Protein AF-A0A5J4THA9-F1 (afdb_monomer)

Organism: NCBI:txid222440

Sequence (157 aa):
MQDTKAGRDIKNNVKEEDFEYFRDIVYKGQCWFCEVRFTNQNPPTLDRIDNSQGHSKNNVQLACSWCNVKRGNRDPFITKGLIQLKRYYLAKGLPMPLTDEDTYHKLRPNITGGLANAFHRFNVKDETHINKLKLEGQYVVSYDLDYVMTHNLYARL

Solvent-accessible surface area (backbone atoms only — not comparable to full-atom values): 9448 Å² total; per-residue (Å²): 107,77,41,65,75,68,72,26,66,61,94,62,38,68,52,79,89,47,43,68,62,52,51,55,51,52,76,77,36,43,17,70,47,71,66,48,62,59,43,92,90,40,43,76,39,81,32,58,73,47,84,82,52,26,58,22,77,90,27,46,43,52,19,27,55,70,54,42,64,70,35,67,88,65,56,69,66,62,42,25,51,53,48,42,49,53,49,50,25,63,76,67,74,44,89,70,66,76,88,42,68,69,62,40,65,68,48,49,87,74,64,83,78,63,77,62,65,72,65,61,43,79,38,45,48,80,72,31,57,46,68,48,76,47,78,56,91,95,42,80,44,78,44,73,44,98,49,56,33,87,52,70,40,75,54,78,112

pLDDT: mean 82.23, std 15.53, range [36.72, 97.81]

Nearest PDB structures (foldseek):
  3ldy-assembly1_A  TM=6.533E-01  e=1.948E-03  Aquipseudomonas alcaligenes
  6xm2-assembly2_J  TM=2.389E-01  e=5.637E+00  Homo sapiens

Structure (mmCIF, N/CA/C/O backbone):
data_AF-A0A5J4THA9-F1
#
_entry.id   AF-A0A5J4THA9-F1
#
loop_
_atom_site.group_PDB
_atom_site.id
_atom_site.type_symbol
_atom_site.label_atom_id
_atom_site.label_alt_id
_atom_site.label_comp_id
_atom_site.label_asym_id
_atom_site.label_entity_id
_atom_site.label_seq_id
_atom_site.pdbx_PDB_ins_code
_atom_site.Cartn_x
_atom_site.Cartn_y
_atom_site.Cartn_z
_atom_site.occupancy
_atom_site.B_iso_or_equiv
_atom_site.auth_seq_id
_atom_site.auth_comp_id
_atom_site.auth_asym_id
_atom_site.auth_atom_id
_atom_site.pdbx_PDB_model_num
ATOM 1 N N . MET A 1 1 ? -1.556 16.155 15.745 1.00 68.69 1 MET A N 1
ATOM 2 C CA . MET A 1 1 ? -2.042 15.055 14.877 1.00 68.69 1 MET A CA 1
ATOM 3 C C . MET A 1 1 ? -1.808 15.395 13.406 1.00 68.69 1 MET A C 1
ATOM 5 O O . MET A 1 1 ? -1.765 16.575 13.078 1.00 68.69 1 MET A O 1
ATOM 9 N N . GLN A 1 2 ? -1.631 14.394 12.534 1.00 79.12 2 GLN A N 1
ATOM 10 C CA . GLN A 1 2 ? -1.424 14.578 11.083 1.00 79.12 2 GLN A CA 1
ATOM 11 C C . GLN A 1 2 ? -2.570 15.364 10.416 1.00 79.12 2 GLN A C 1
ATOM 13 O O . GLN A 1 2 ? -2.327 16.159 9.513 1.00 79.12 2 GLN A O 1
ATOM 18 N N . ASP A 1 3 ? -3.805 15.158 10.876 1.00 85.19 3 ASP A N 1
ATOM 19 C CA . ASP A 1 3 ? -5.016 15.791 10.332 1.00 85.19 3 ASP A CA 1
ATOM 20 C C . ASP A 1 3 ? -5.051 17.286 10.624 1.00 85.19 3 ASP A C 1
ATOM 22 O O . ASP A 1 3 ? -5.183 18.086 9.703 1.00 85.19 3 ASP A O 1
ATOM 26 N N . THR A 1 4 ? -4.775 17.662 11.874 1.00 88.12 4 THR A N 1
ATOM 27 C CA . THR A 1 4 ? -4.649 19.060 12.302 1.00 88.12 4 THR A CA 1
ATOM 28 C C . THR A 1 4 ? -3.579 19.807 11.506 1.00 88.12 4 THR A C 1
ATOM 30 O O . THR A 1 4 ? -3.805 20.930 11.076 1.00 88.12 4 THR A O 1
ATOM 33 N N . LYS A 1 5 ? -2.417 19.175 11.269 1.00 88.62 5 LYS A N 1
ATOM 34 C CA . LYS A 1 5 ? -1.315 19.788 10.502 1.00 88.62 5 LYS A CA 1
ATOM 35 C C . LYS A 1 5 ? -1.676 20.035 9.036 1.00 88.62 5 LYS A C 1
ATOM 37 O O . LYS A 1 5 ? -1.133 20.947 8.432 1.00 88.62 5 LYS A O 1
ATOM 42 N N . ALA A 1 6 ? -2.562 19.215 8.477 1.00 87.75 6 ALA A N 1
ATOM 43 C CA . ALA A 1 6 ? -3.024 19.324 7.099 1.00 87.75 6 ALA A CA 1
ATOM 44 C C . ALA A 1 6 ? -4.360 20.083 6.966 1.00 87.75 6 ALA A C 1
ATOM 46 O O . ALA A 1 6 ? -4.933 20.082 5.883 1.00 87.75 6 ALA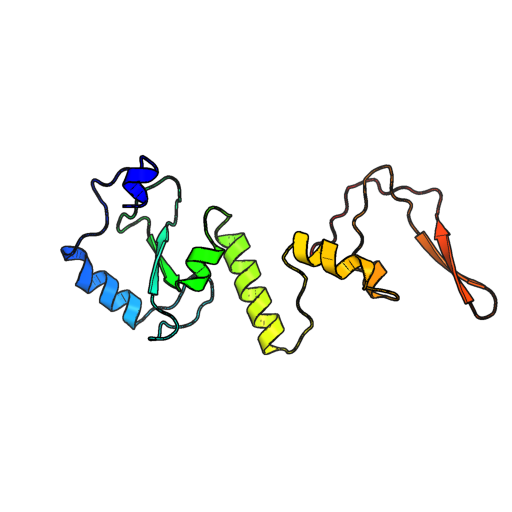 A O 1
ATOM 47 N N . GLY A 1 7 ? -4.874 20.687 8.048 1.00 90.81 7 GLY A N 1
ATOM 48 C CA . GLY A 1 7 ? -6.128 21.451 8.037 1.00 90.81 7 GLY A CA 1
ATOM 49 C C . GLY A 1 7 ? -7.383 20.619 7.749 1.00 90.81 7 GLY A C 1
ATOM 50 O O . GLY A 1 7 ? -8.369 21.159 7.258 1.00 90.81 7 GLY A O 1
ATOM 51 N N . ARG A 1 8 ? -7.349 19.307 8.013 1.00 91.56 8 ARG A N 1
ATOM 52 C CA . ARG A 1 8 ? -8.470 18.394 7.733 1.00 91.56 8 ARG A CA 1
ATOM 53 C C . ARG A 1 8 ? -9.472 18.386 8.883 1.00 91.56 8 ARG A C 1
ATOM 55 O O . ARG A 1 8 ? -9.079 18.552 10.037 1.00 91.56 8 ARG A O 1
ATOM 62 N N . ASP A 1 9 ? -10.749 18.168 8.563 1.00 91.19 9 ASP A N 1
ATOM 63 C CA . ASP A 1 9 ? -11.799 18.036 9.577 1.00 91.19 9 ASP A CA 1
ATOM 64 C C . ASP A 1 9 ? -11.502 16.846 10.502 1.00 91.19 9 ASP A C 1
ATOM 66 O O . ASP A 1 9 ? -11.194 15.745 10.044 1.00 91.19 9 ASP A O 1
ATOM 70 N N . ILE A 1 10 ? -11.586 17.096 11.808 1.00 91.50 10 ILE A N 1
ATOM 71 C CA . ILE A 1 10 ? -11.322 16.132 12.881 1.00 91.50 10 ILE A CA 1
ATOM 72 C C . ILE A 1 10 ? -12.570 15.815 13.712 1.00 91.50 10 ILE A C 1
ATOM 74 O O . ILE A 1 10 ? -12.495 14.989 14.620 1.00 91.50 10 ILE A O 1
ATOM 78 N N . LYS A 1 11 ? -13.718 16.454 13.433 1.00 91.44 11 LYS A N 1
ATOM 79 C CA . LYS A 1 11 ? -14.943 16.336 14.244 1.00 91.44 11 LYS A CA 1
ATOM 80 C C . LYS A 1 11 ? -15.413 14.886 14.390 1.00 91.44 11 LYS A C 1
ATOM 82 O O . LYS A 1 11 ? -15.880 14.488 15.456 1.00 91.44 11 LYS A O 1
ATOM 87 N N . ASN A 1 12 ? -15.253 14.111 13.320 1.00 91.69 12 ASN A N 1
ATOM 88 C CA . ASN A 1 12 ? -15.695 12.722 13.215 1.00 9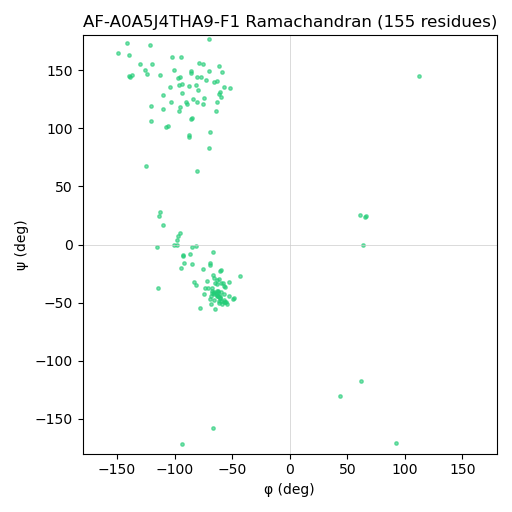1.69 12 ASN A CA 1
ATOM 89 C C . ASN A 1 12 ? -14.526 11.734 13.110 1.00 91.69 12 ASN A C 1
ATOM 91 O O . ASN A 1 12 ? -14.690 10.662 12.526 1.00 91.69 12 ASN A O 1
ATOM 95 N N . ASN A 1 13 ? -13.341 12.097 13.610 1.00 93.81 13 ASN A N 1
ATOM 96 C CA . ASN A 1 13 ? -12.217 11.167 13.639 1.00 93.81 13 ASN A CA 1
ATOM 97 C C . ASN A 1 13 ? -12.536 9.935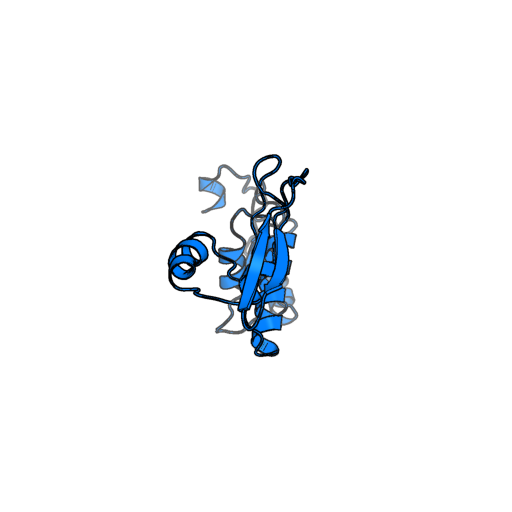 14.495 1.00 93.81 13 ASN A C 1
ATOM 99 O O . ASN A 1 13 ? -13.352 10.015 15.410 1.00 93.81 13 ASN A O 1
ATOM 103 N N . VAL A 1 14 ? -11.873 8.816 14.190 1.00 93.75 14 VAL A N 1
ATOM 104 C CA . VAL A 1 14 ? -11.940 7.574 14.972 1.00 93.75 14 VAL A CA 1
ATOM 105 C C . VAL A 1 14 ? -11.656 7.859 16.448 1.00 93.75 14 VAL A C 1
ATOM 107 O O . VAL A 1 14 ? -10.712 8.582 16.782 1.00 93.75 14 VAL A O 1
ATOM 110 N N . LYS A 1 15 ? -12.478 7.272 17.319 1.00 94.38 15 LYS A N 1
ATOM 111 C CA . LYS A 1 15 ? -12.431 7.448 18.775 1.00 94.38 15 LYS A CA 1
ATOM 112 C C . LYS A 1 15 ? -12.234 6.114 19.486 1.00 94.38 15 LYS A C 1
ATOM 114 O O . LYS A 1 15 ? -12.312 5.048 18.884 1.00 94.38 15 LYS A O 1
ATOM 119 N N . GLU A 1 16 ? -12.012 6.178 20.793 1.00 94.50 16 GLU A N 1
ATOM 120 C CA . GLU A 1 16 ? -11.878 4.996 21.651 1.00 94.50 16 GLU A CA 1
ATOM 121 C C . GLU A 1 16 ? -13.127 4.100 21.628 1.00 94.50 16 GLU A C 1
ATOM 123 O O . GLU A 1 16 ? -13.005 2.880 21.630 1.00 94.50 16 GLU A O 1
ATOM 128 N N . GLU A 1 17 ? -14.322 4.680 21.481 1.00 96.25 17 GLU A N 1
ATOM 129 C CA . GLU A 1 17 ? -15.581 3.934 21.305 1.00 96.25 17 GLU A CA 1
ATOM 130 C C . GLU A 1 17 ? -15.597 3.029 20.056 1.00 96.25 17 GLU A C 1
ATOM 132 O O . GLU A 1 17 ? -16.329 2.042 20.014 1.00 96.25 17 GLU A O 1
ATOM 137 N N . ASP A 1 18 ? -14.756 3.305 19.052 1.00 95.50 18 ASP A N 1
ATOM 138 C CA . ASP A 1 18 ? -14.612 2.464 17.860 1.00 95.50 18 ASP A CA 1
ATOM 139 C C . ASP A 1 18 ? -13.621 1.301 18.050 1.00 95.50 18 ASP A C 1
ATOM 141 O O . ASP A 1 18 ? -13.428 0.506 17.125 1.00 95.50 18 ASP A O 1
ATOM 145 N N . PHE A 1 19 ? -12.976 1.185 19.217 1.00 94.75 19 PHE A N 1
ATOM 146 C CA . PHE A 1 19 ? -11.910 0.212 19.464 1.00 94.75 19 PHE A CA 1
ATOM 147 C C . PHE A 1 19 ? -12.337 -1.223 19.151 1.00 94.75 19 PHE A C 1
ATOM 149 O O . PHE A 1 19 ? -11.658 -1.908 18.388 1.00 94.75 19 PHE A O 1
ATOM 156 N N . GLU A 1 20 ? -13.479 -1.663 19.684 1.00 96.56 20 GLU A N 1
ATOM 157 C CA . GLU A 1 20 ? -13.990 -3.026 19.490 1.00 96.56 20 GLU A CA 1
ATOM 158 C C . GLU A 1 20 ? -14.225 -3.334 18.003 1.00 96.56 20 GLU A C 1
ATOM 160 O O . GLU A 1 20 ? -13.841 -4.396 17.511 1.00 96.56 20 GLU A O 1
ATOM 165 N N . TYR A 1 21 ? -14.769 -2.365 17.259 1.00 95.25 21 TYR A N 1
ATOM 166 C CA . TYR A 1 21 ? -14.969 -2.480 15.816 1.00 95.25 21 TYR A CA 1
ATOM 167 C C . TYR A 1 21 ? -13.636 -2.667 15.082 1.00 95.25 21 TYR A C 1
ATOM 169 O O . TYR A 1 21 ? -13.491 -3.600 14.289 1.00 95.25 21 TYR A O 1
ATOM 177 N N . PHE A 1 22 ? -12.646 -1.810 15.363 1.00 95.50 22 PHE A N 1
ATOM 178 C CA . PHE A 1 22 ? -11.339 -1.885 14.709 1.00 95.50 22 PHE A CA 1
ATOM 179 C C . PHE A 1 22 ? -10.552 -3.137 15.106 1.00 95.50 22 PHE A C 1
ATOM 181 O O . PHE A 1 22 ? -9.920 -3.751 14.246 1.00 95.50 22 PHE A O 1
ATOM 188 N N . ARG A 1 23 ? -10.629 -3.563 16.370 1.00 94.81 23 ARG A N 1
ATOM 189 C CA . ARG A 1 23 ? -10.020 -4.806 16.857 1.00 94.81 23 ARG A CA 1
ATOM 190 C C . ARG A 1 23 ? -10.533 -6.011 16.070 1.00 94.81 23 ARG A C 1
ATOM 192 O O . ARG A 1 23 ? -9.731 -6.815 15.595 1.00 94.81 23 ARG A O 1
ATOM 199 N N . ASP A 1 24 ? -11.846 -6.116 15.892 1.00 95.19 24 ASP A N 1
ATOM 200 C CA . ASP A 1 24 ? -12.469 -7.260 15.228 1.00 95.19 24 ASP A CA 1
ATOM 201 C C . ASP A 1 24 ? -12.122 -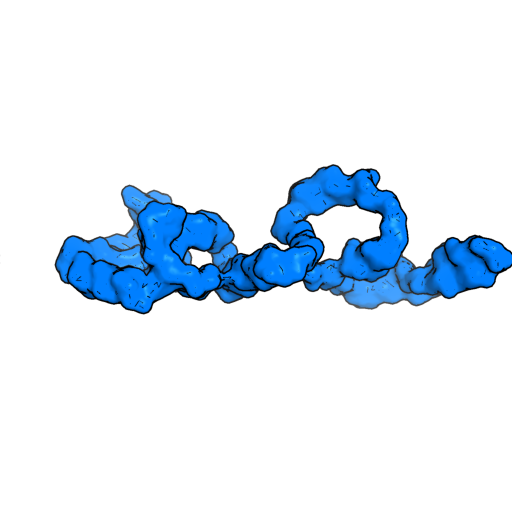7.331 13.734 1.00 95.19 24 ASP A C 1
ATOM 203 O O . ASP A 1 24 ? -11.798 -8.412 13.224 1.00 95.19 24 ASP A O 1
ATOM 207 N N . ILE A 1 25 ? -12.127 -6.192 13.030 1.00 95.00 25 ILE A N 1
ATOM 208 C CA . ILE A 1 25 ? -11.736 -6.163 11.612 1.00 95.00 25 ILE A CA 1
ATOM 209 C C . ILE A 1 25 ? -10.232 -6.370 11.425 1.00 95.00 25 ILE A C 1
ATOM 211 O O . ILE A 1 25 ? -9.831 -6.957 10.426 1.00 95.00 25 ILE A O 1
ATOM 215 N N . VAL A 1 26 ? -9.390 -5.943 12.370 1.00 95.44 26 VAL A N 1
ATOM 216 C CA . VAL A 1 26 ? -7.945 -6.211 12.337 1.00 95.44 26 VAL A CA 1
ATOM 217 C C . VAL A 1 26 ? -7.673 -7.696 12.544 1.00 95.44 26 VAL A C 1
ATOM 219 O O . VAL A 1 26 ? -6.879 -8.272 11.804 1.00 95.44 26 VAL A O 1
ATOM 222 N N . TYR A 1 27 ? -8.348 -8.323 13.510 1.00 93.50 27 TYR A N 1
ATOM 223 C CA . TYR A 1 27 ? -8.154 -9.736 13.834 1.00 93.50 27 TYR A CA 1
ATOM 224 C C . TYR A 1 27 ? -8.520 -10.662 12.665 1.00 93.50 27 TYR A C 1
ATOM 226 O O . TYR A 1 27 ? -7.812 -11.628 12.383 1.00 93.50 27 TYR A O 1
ATOM 234 N N . LYS A 1 28 ? -9.618 -10.361 11.962 1.00 93.06 28 LYS A N 1
ATOM 235 C CA . LYS A 1 28 ? -10.110 -11.165 10.826 1.00 93.06 28 LYS A CA 1
ATOM 236 C C . LYS A 1 28 ? -9.568 -10.697 9.474 1.00 93.06 28 LYS A C 1
ATOM 238 O O . LYS A 1 28 ? -9.689 -11.415 8.482 1.00 93.06 28 LYS A O 1
ATOM 243 N N . GLY A 1 29 ? -9.028 -9.486 9.423 1.00 94.75 29 GLY A N 1
ATOM 244 C CA . GLY A 1 29 ? -8.677 -8.800 8.194 1.00 94.75 29 GLY A CA 1
ATOM 245 C C . GLY A 1 29 ? -7.232 -8.986 7.758 1.00 94.75 29 GLY A C 1
ATOM 246 O O . GLY A 1 29 ? -6.440 -9.768 8.284 1.00 94.75 29 GLY A O 1
ATOM 247 N N . GLN A 1 30 ? -6.897 -8.217 6.734 1.00 96.56 30 GLN A N 1
ATOM 248 C CA . GLN A 1 30 ? -5.580 -8.163 6.127 1.00 96.56 30 GLN A CA 1
ATOM 249 C C . GLN A 1 30 ? -5.341 -6.763 5.572 1.00 96.56 30 GLN A C 1
ATOM 251 O O . GLN A 1 30 ? -6.274 -5.976 5.409 1.00 96.56 30 GLN A O 1
ATOM 256 N N . CYS A 1 31 ? -4.087 -6.450 5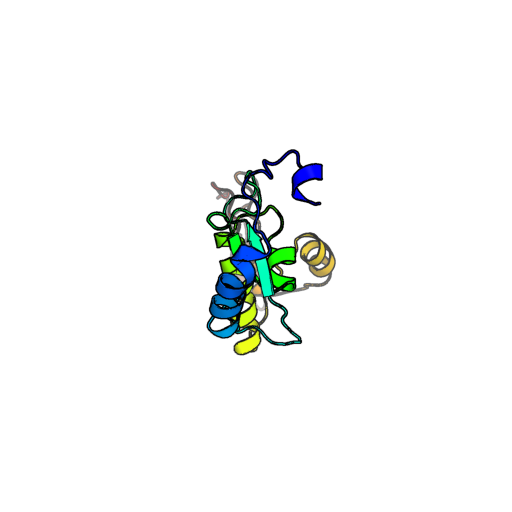.264 1.00 97.69 31 CYS A N 1
ATOM 257 C CA . CYS A 1 31 ? -3.741 -5.197 4.606 1.00 97.69 31 CYS A CA 1
ATOM 258 C C . CYS A 1 31 ? -4.421 -5.104 3.233 1.00 97.69 31 CYS A C 1
ATOM 260 O O . CYS A 1 31 ? -4.272 -6.009 2.415 1.00 97.69 31 CYS A O 1
ATOM 262 N N . TRP A 1 32 ? -5.101 -3.995 2.946 1.00 97.69 32 TRP A N 1
ATOM 263 C CA . TRP A 1 32 ? -5.784 -3.773 1.669 1.00 97.69 32 TRP A CA 1
ATOM 264 C C . TRP A 1 32 ? -4.828 -3.742 0.466 1.00 97.69 32 TRP A C 1
ATOM 266 O O . TRP A 1 32 ? -5.176 -4.213 -0.618 1.00 97.69 32 TRP A O 1
ATOM 276 N N . PHE A 1 33 ? -3.610 -3.227 0.664 1.00 97.50 33 PHE A N 1
ATOM 277 C CA . PHE A 1 33 ? -2.596 -3.102 -0.386 1.00 97.50 33 PHE A CA 1
ATOM 278 C C . PHE A 1 33 ? -1.896 -4.417 -0.699 1.00 97.50 33 PHE A C 1
ATOM 280 O O . PHE A 1 33 ? -1.813 -4.822 -1.853 1.00 97.50 33 PHE A O 1
ATOM 287 N N . CYS A 1 34 ? -1.329 -5.066 0.320 1.00 95.94 34 CYS A N 1
ATOM 288 C CA . CYS A 1 34 ? -0.527 -6.258 0.090 1.00 95.94 34 CYS A CA 1
ATOM 289 C C . CYS A 1 34 ? -1.333 -7.546 0.230 1.00 95.94 34 CYS A C 1
ATOM 291 O O . CYS A 1 34 ? -0.884 -8.545 -0.308 1.00 95.94 34 CYS A O 1
ATOM 293 N N . GLU A 1 35 ? -2.481 -7.550 0.907 1.00 95.94 35 GLU A N 1
ATOM 294 C CA . GLU A 1 35 ? -3.302 -8.746 1.167 1.00 95.94 35 GLU A CA 1
ATOM 295 C C . GLU A 1 35 ? -2.621 -9.778 2.081 1.00 95.94 35 GLU A C 1
ATOM 297 O O . GLU A 1 35 ? -2.929 -10.962 2.061 1.00 95.94 35 GLU A O 1
ATOM 302 N N . VAL A 1 36 ? -1.677 -9.334 2.921 1.00 95.19 36 VAL A N 1
ATOM 303 C CA . VAL A 1 36 ? -1.142 -10.147 4.027 1.00 95.19 36 VAL A CA 1
ATOM 304 C C . VAL A 1 36 ? -1.857 -9.821 5.327 1.00 95.19 36 VAL A C 1
ATOM 306 O O . VAL A 1 36 ? -2.103 -8.651 5.639 1.00 95.19 36 VAL A O 1
ATOM 309 N N . ARG A 1 37 ? -2.170 -10.883 6.076 1.00 95.69 37 ARG A N 1
ATOM 310 C CA . ARG A 1 37 ? -2.722 -10.807 7.429 1.00 95.69 37 ARG A CA 1
ATOM 311 C C . ARG A 1 37 ? -1.784 -10.049 8.362 1.00 95.69 37 ARG A C 1
ATOM 313 O O . ARG A 1 37 ? -0.561 -10.061 8.202 1.00 95.69 37 ARG A O 1
ATOM 320 N N . PHE A 1 38 ? -2.369 -9.369 9.334 1.00 96.25 38 PHE A N 1
ATOM 321 C CA . PHE A 1 38 ? -1.598 -8.618 10.311 1.00 96.25 38 PHE A CA 1
ATOM 322 C C . PHE A 1 38 ? -0.898 -9.553 11.295 1.00 96.25 38 PHE A C 1
ATOM 324 O O . PHE A 1 38 ? -1.434 -10.585 11.692 1.00 96.25 38 PHE A O 1
ATOM 331 N N . THR A 1 39 ? 0.325 -9.185 11.660 1.00 93.12 39 THR A N 1
ATOM 332 C CA . THR A 1 39 ? 1.150 -9.876 12.658 1.00 93.12 39 THR A CA 1
ATOM 333 C C . THR A 1 39 ? 1.897 -8.827 13.475 1.00 93.12 39 THR A C 1
ATOM 335 O O . THR A 1 39 ? 1.892 -7.646 13.125 1.00 93.12 39 THR A O 1
ATOM 338 N N . ASN A 1 40 ? 2.606 -9.237 14.525 1.00 89.31 40 ASN A N 1
ATOM 339 C CA . ASN A 1 40 ? 3.416 -8.308 15.321 1.00 89.31 40 ASN A CA 1
ATOM 340 C C . ASN A 1 40 ? 4.533 -7.640 14.492 1.00 89.31 40 ASN A C 1
ATOM 342 O O . ASN A 1 40 ? 4.906 -6.503 14.759 1.00 89.31 40 ASN A O 1
ATOM 346 N N . GLN A 1 41 ? 5.042 -8.322 13.461 1.00 89.94 41 GLN A N 1
ATOM 347 C CA . GLN A 1 41 ? 6.042 -7.793 12.524 1.00 89.94 41 GLN A CA 1
ATOM 348 C C . GLN A 1 41 ? 5.414 -6.987 11.377 1.00 89.94 41 GLN A C 1
ATOM 350 O O . GLN A 1 41 ? 6.107 -6.236 10.694 1.00 89.94 41 GLN A O 1
ATOM 355 N N . ASN A 1 42 ? 4.107 -7.136 11.157 1.00 89.50 42 ASN A N 1
ATOM 356 C CA . ASN A 1 42 ? 3.335 -6.431 10.142 1.00 89.50 42 ASN A CA 1
ATOM 357 C C . ASN A 1 42 ? 2.155 -5.709 10.811 1.00 89.50 42 ASN A C 1
ATOM 359 O O . ASN A 1 42 ? 1.005 -6.122 10.620 1.00 89.50 42 ASN A O 1
ATOM 363 N N . PRO A 1 43 ? 2.422 -4.674 11.631 1.00 92.62 43 PRO A N 1
ATOM 364 C CA . PRO A 1 43 ? 1.391 -4.052 12.441 1.00 92.62 43 PRO A CA 1
ATOM 365 C C . PRO A 1 43 ? 0.346 -3.346 11.559 1.00 92.62 43 PRO A C 1
ATOM 367 O O . PRO A 1 43 ? 0.707 -2.716 10.550 1.00 92.62 43 PRO A O 1
ATOM 370 N N . PRO A 1 44 ? -0.943 -3.445 11.925 1.00 96.19 44 PRO A N 1
ATOM 371 C CA . PRO A 1 44 ? -2.025 -2.750 11.245 1.00 96.19 44 PRO A CA 1
ATOM 372 C C . PRO A 1 44 ? -1.957 -1.244 11.508 1.00 96.19 44 PRO A C 1
ATOM 374 O O . PRO A 1 44 ? -1.542 -0.785 12.568 1.00 96.19 44 PRO A O 1
ATOM 377 N N . THR A 1 45 ? -2.411 -0.476 10.528 1.00 95.94 45 THR A N 1
ATOM 378 C CA . THR A 1 45 ? -2.612 0.972 10.582 1.00 95.94 45 THR A CA 1
ATOM 379 C C . THR A 1 45 ? -3.908 1.318 9.851 1.00 95.94 45 THR A C 1
ATOM 381 O O . THR A 1 45 ? -4.424 0.509 9.073 1.00 95.94 45 THR A O 1
ATOM 384 N N . LEU A 1 46 ? -4.421 2.523 10.091 1.00 95.62 46 LEU A N 1
ATOM 385 C CA . LEU A 1 46 ? -5.543 3.083 9.345 1.00 95.62 46 LEU A CA 1
ATOM 386 C C . LEU A 1 46 ? -4.993 3.978 8.233 1.00 95.62 46 LEU A C 1
ATOM 388 O O . LEU A 1 46 ? -4.336 4.980 8.504 1.00 95.62 46 LEU A O 1
ATOM 392 N N . ASP A 1 47 ? -5.226 3.577 6.988 1.00 95.94 47 ASP A N 1
ATOM 393 C 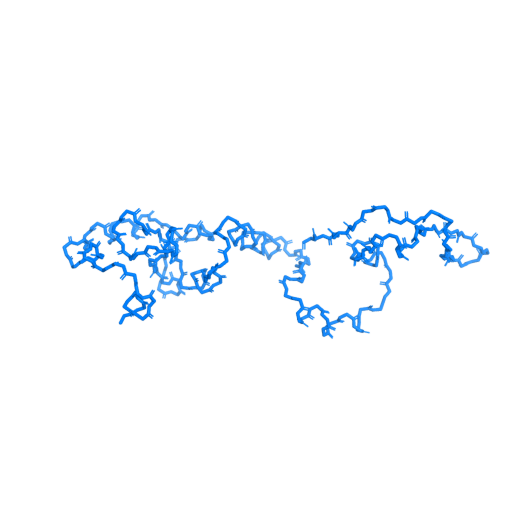CA . ASP A 1 47 ? -4.931 4.365 5.793 1.00 95.94 47 ASP A CA 1
ATOM 394 C C . ASP A 1 47 ? -6.195 5.091 5.339 1.00 95.94 47 ASP A C 1
ATOM 396 O O . ASP A 1 47 ? -7.296 4.551 5.448 1.00 95.94 47 ASP A O 1
ATOM 400 N N . ARG A 1 48 ? -6.045 6.317 4.844 1.00 95.00 48 ARG A N 1
ATOM 401 C CA . ARG A 1 48 ? -7.180 7.119 4.384 1.00 95.00 48 ARG A CA 1
ATOM 402 C C . ARG A 1 48 ? -7.593 6.681 2.989 1.00 95.00 48 ARG A C 1
ATOM 404 O O . ARG A 1 48 ? -6.752 6.577 2.100 1.00 95.00 48 ARG A O 1
ATOM 411 N N . ILE A 1 49 ? -8.892 6.489 2.792 1.00 95.81 49 ILE A N 1
ATOM 412 C CA . ILE A 1 49 ? -9.467 6.232 1.467 1.00 95.81 49 ILE A CA 1
ATOM 413 C C . ILE A 1 49 ? -9.339 7.506 0.622 1.00 95.81 49 ILE A C 1
ATOM 415 O O . ILE A 1 49 ? -8.774 7.478 -0.472 1.00 95.81 49 ILE A O 1
ATOM 419 N N . ASP A 1 50 ? -9.781 8.636 1.176 1.00 93.94 50 ASP A N 1
ATOM 420 C CA . ASP A 1 50 ? -9.593 9.971 0.622 1.00 93.94 50 ASP A CA 1
ATOM 421 C C . ASP A 1 50 ? -8.610 10.782 1.481 1.00 93.94 50 ASP A C 1
ATOM 423 O O . ASP A 1 50 ? -8.862 11.102 2.648 1.00 93.94 50 ASP A O 1
ATOM 427 N N . ASN A 1 51 ? -7.474 11.145 0.879 1.00 92.38 51 ASN A N 1
ATOM 428 C CA . ASN A 1 51 ? -6.416 11.919 1.525 1.00 92.38 51 ASN A CA 1
ATOM 429 C C . ASN A 1 51 ? -6.806 13.376 1.821 1.00 92.38 51 ASN A C 1
ATOM 431 O O . ASN A 1 51 ? -6.132 14.006 2.645 1.00 92.38 51 ASN A O 1
ATOM 435 N N . SER A 1 52 ? -7.858 13.902 1.186 1.00 92.06 52 SER A N 1
ATOM 436 C CA . SER A 1 52 ? -8.407 15.231 1.474 1.00 92.06 52 SER A CA 1
ATOM 437 C C . SER A 1 52 ? -9.224 15.260 2.772 1.00 92.06 52 SER A C 1
ATOM 439 O O . SER A 1 52 ? -9.351 16.310 3.398 1.00 92.06 52 SER A O 1
ATOM 441 N N . GLN A 1 53 ? -9.698 14.101 3.237 1.00 93.19 53 GLN A N 1
ATOM 442 C CA . GLN A 1 53 ? -10.546 13.961 4.418 1.00 93.19 53 GLN A CA 1
ATOM 443 C C . GLN A 1 53 ? -9.770 13.453 5.654 1.00 93.19 53 GLN A C 1
ATOM 445 O O . GLN A 1 53 ? -8.643 12.940 5.578 1.00 93.19 53 GLN A O 1
ATOM 450 N N . GLY A 1 54 ? -10.349 13.661 6.840 1.00 94.06 54 GLY A N 1
ATOM 451 C CA . GLY A 1 54 ? -9.820 13.175 8.121 1.00 94.06 54 GLY A CA 1
ATOM 452 C C . GLY A 1 54 ? -9.921 11.654 8.282 1.00 94.06 54 GLY A C 1
ATOM 453 O O . GLY A 1 54 ? -10.476 10.957 7.431 1.00 94.06 54 GLY A O 1
ATOM 454 N N . HIS A 1 55 ? -9.397 11.123 9.385 1.00 94.56 55 HIS A N 1
ATOM 455 C CA . HIS A 1 55 ? -9.516 9.699 9.722 1.00 94.56 55 HIS A CA 1
ATOM 456 C C . HIS A 1 55 ? -10.879 9.389 10.348 1.00 94.56 55 HIS A C 1
ATOM 458 O O . HIS A 1 55 ? -10.951 9.004 11.512 1.00 94.56 55 HIS A O 1
ATOM 464 N N . SER A 1 56 ? -11.967 9.570 9.601 1.00 95.00 56 SER A N 1
ATOM 465 C CA . SER A 1 56 ? -13.293 9.134 10.047 1.00 95.00 56 SER A CA 1
ATOM 466 C C . SER A 1 56 ? -13.478 7.632 9.845 1.00 95.00 56 SER A C 1
ATOM 468 O O . SER A 1 56 ? -12.848 7.035 8.972 1.00 95.00 56 SER A O 1
ATOM 470 N N . LYS A 1 57 ? -14.385 7.015 10.610 1.00 94.69 57 LYS A N 1
ATOM 471 C CA . LYS A 1 57 ? -14.680 5.572 10.526 1.00 94.69 57 LYS A CA 1
ATOM 472 C C . LYS A 1 57 ? -15.005 5.086 9.105 1.00 94.69 57 LYS A C 1
ATOM 474 O O . LYS A 1 57 ? -14.658 3.964 8.755 1.00 94.69 57 LYS A O 1
ATOM 479 N N . ASN A 1 58 ? -15.620 5.943 8.287 1.00 94.81 58 ASN A N 1
ATOM 480 C CA . ASN A 1 58 ? -16.019 5.636 6.908 1.00 94.81 58 ASN A CA 1
ATOM 481 C C . ASN A 1 58 ? -14.962 6.025 5.857 1.00 94.81 58 ASN A C 1
ATOM 483 O O . ASN A 1 58 ? -15.125 5.687 4.690 1.00 94.81 58 ASN A O 1
ATOM 487 N N . ASN A 1 59 ? -13.900 6.740 6.245 1.00 96.06 59 ASN A N 1
ATOM 488 C CA . ASN A 1 59 ? -12.826 7.187 5.351 1.00 96.06 59 ASN A CA 1
ATOM 489 C C . ASN A 1 59 ? -11.500 6.451 5.611 1.00 96.06 59 ASN A C 1
ATOM 491 O O . ASN A 1 59 ? -10.434 6.909 5.201 1.00 96.06 59 ASN A O 1
ATOM 495 N N . VAL A 1 60 ? -11.532 5.320 6.315 1.00 95.94 60 VAL A N 1
ATOM 496 C CA . VAL A 1 60 ? -10.327 4.545 6.619 1.00 95.94 60 VAL A CA 1
ATOM 497 C C . VAL A 1 60 ? -10.435 3.108 6.139 1.00 95.94 60 VAL A C 1
ATOM 499 O O . VAL A 1 60 ? -11.496 2.490 6.171 1.00 95.94 60 VAL A O 1
ATOM 502 N N . GLN A 1 61 ? -9.297 2.566 5.730 1.00 96.38 61 GLN A N 1
ATOM 503 C CA . GLN A 1 61 ? -9.107 1.168 5.377 1.00 96.38 61 GLN A CA 1
ATOM 504 C C . GLN A 1 61 ? -7.875 0.608 6.095 1.00 96.38 61 GLN A C 1
ATOM 506 O O . GLN A 1 61 ? -6.957 1.342 6.466 1.00 96.38 61 GLN A O 1
ATOM 511 N N . LEU A 1 62 ? -7.838 -0.708 6.298 1.00 97.44 62 LEU A N 1
ATOM 512 C CA . LEU A 1 62 ? -6.709 -1.355 6.960 1.00 97.44 62 LEU A CA 1
ATOM 513 C C . LEU A 1 62 ? -5.503 -1.435 6.018 1.00 97.44 62 LEU A C 1
ATOM 515 O O . LEU A 1 62 ? -5.575 -2.013 4.934 1.00 97.44 62 LEU A O 1
ATOM 519 N N . ALA A 1 63 ? -4.358 -0.939 6.467 1.00 97.81 63 ALA A N 1
ATOM 520 C CA . ALA A 1 63 ? -3.089 -1.062 5.761 1.00 97.81 63 ALA A CA 1
ATOM 521 C C . ALA A 1 63 ? -1.985 -1.422 6.747 1.00 97.81 63 ALA A C 1
ATOM 523 O O . ALA A 1 63 ? -2.000 -0.963 7.883 1.00 97.81 63 ALA A O 1
ATOM 524 N N . CYS A 1 64 ? -0.994 -2.214 6.347 1.00 97.19 64 CYS A N 1
ATOM 525 C CA . CYS A 1 64 ? 0.183 -2.359 7.195 1.00 97.19 64 CYS A CA 1
ATOM 526 C C . CYS A 1 64 ? 1.070 -1.116 7.111 1.00 97.19 64 CYS A C 1
ATOM 528 O O . CYS A 1 64 ? 1.064 -0.421 6.092 1.00 97.19 64 CYS A O 1
ATOM 530 N N . SER A 1 65 ? 1.865 -0.877 8.156 1.00 95.00 65 SER A N 1
ATOM 531 C CA . SER A 1 65 ? 2.735 0.304 8.257 1.00 95.00 65 SER A CA 1
ATOM 532 C C . SER A 1 65 ? 3.580 0.537 6.994 1.00 95.00 65 SER A C 1
ATOM 534 O O . SER A 1 65 ? 3.571 1.629 6.425 1.00 95.00 65 SER A O 1
ATOM 536 N N . TRP A 1 66 ? 4.218 -0.513 6.466 1.00 94.44 66 TRP A N 1
ATOM 537 C CA . TRP A 1 66 ? 5.027 -0.406 5.248 1.00 94.44 66 TRP A CA 1
ATOM 538 C C . TRP A 1 66 ? 4.206 0.012 4.017 1.00 94.44 66 TRP A C 1
ATOM 540 O O . TRP A 1 66 ? 4.627 0.884 3.255 1.00 94.44 66 TRP A O 1
ATOM 550 N N . CYS A 1 67 ? 3.022 -0.581 3.825 1.00 96.06 67 CYS A N 1
ATOM 551 C CA . CYS A 1 67 ? 2.158 -0.242 2.694 1.00 96.06 67 CYS A CA 1
ATOM 552 C C . CYS A 1 67 ? 1.612 1.181 2.808 1.00 96.06 67 CYS A C 1
ATOM 554 O O . CYS A 1 67 ? 1.581 1.879 1.802 1.00 96.06 67 CYS A O 1
ATOM 556 N N . ASN A 1 68 ? 1.230 1.617 4.010 1.00 95.88 68 ASN A N 1
ATOM 557 C CA . ASN A 1 68 ? 0.725 2.966 4.267 1.00 95.88 68 ASN A CA 1
ATOM 558 C C . ASN A 1 68 ? 1.801 4.030 3.960 1.00 95.88 68 ASN A C 1
ATOM 560 O O . ASN A 1 68 ? 1.571 4.982 3.214 1.00 95.88 68 ASN A O 1
ATOM 564 N N . VAL A 1 69 ? 3.045 3.802 4.394 1.00 93.19 69 VAL A N 1
ATOM 565 C CA . VAL A 1 69 ? 4.181 4.671 4.032 1.00 93.19 69 VAL A CA 1
ATOM 566 C C . VAL A 1 69 ? 4.437 4.658 2.519 1.00 93.19 69 VAL A C 1
ATOM 568 O O . VAL A 1 69 ? 4.638 5.710 1.905 1.00 93.19 69 VAL A O 1
ATOM 571 N N . LYS A 1 70 ? 4.396 3.481 1.876 1.00 91.88 70 LYS A N 1
ATOM 572 C CA . LYS A 1 70 ? 4.551 3.380 0.416 1.00 91.88 70 LYS A CA 1
ATOM 573 C C . LYS A 1 70 ? 3.399 4.065 -0.324 1.00 91.88 70 LYS A C 1
ATOM 575 O O . LYS A 1 70 ? 3.642 4.665 -1.369 1.00 91.88 70 LYS A O 1
ATOM 580 N N . ARG A 1 71 ? 2.185 4.050 0.217 1.00 94.00 71 ARG A N 1
ATOM 581 C CA . ARG A 1 71 ? 1.014 4.747 -0.313 1.00 94.00 71 ARG A CA 1
ATOM 582 C C . ARG A 1 71 ? 1.193 6.258 -0.267 1.00 94.00 71 ARG A C 1
ATOM 584 O O . ARG A 1 71 ? 1.095 6.890 -1.323 1.00 94.00 71 ARG A O 1
ATOM 591 N N . GLY A 1 72 ? 1.486 6.832 0.900 1.00 91.94 72 GLY A N 1
ATOM 592 C CA . GLY A 1 72 ? 1.585 8.285 1.077 1.00 91.94 72 GLY A CA 1
ATOM 593 C C . GLY A 1 72 ? 0.436 9.034 0.379 1.00 91.94 72 GLY A C 1
ATOM 594 O O . GLY A 1 72 ? -0.723 8.636 0.467 1.00 91.94 72 GLY A O 1
ATOM 595 N N . ASN A 1 73 ? 0.765 10.063 -0.410 1.00 90.50 73 ASN A N 1
ATOM 596 C CA . ASN A 1 73 ? -0.217 10.858 -1.165 1.00 90.50 73 ASN A CA 1
ATOM 597 C C . ASN A 1 73 ? -0.422 10.420 -2.631 1.00 90.50 73 ASN A C 1
ATOM 599 O O . ASN A 1 73 ? -1.066 11.140 -3.381 1.00 90.50 73 ASN A O 1
ATOM 603 N N . ARG A 1 74 ? 0.121 9.270 -3.065 1.00 91.50 74 ARG A N 1
ATOM 604 C CA . ARG A 1 74 ? 0.014 8.753 -4.456 1.00 91.50 74 ARG A CA 1
ATOM 605 C C . ARG A 1 74 ? -1.428 8.354 -4.856 1.00 91.50 74 ARG A C 1
ATOM 607 O O . ARG A 1 74 ? -2.382 8.798 -4.228 1.00 91.50 74 ARG A O 1
ATOM 614 N N . ASP A 1 75 ? -1.625 7.495 -5.845 1.00 93.38 75 ASP A N 1
ATOM 615 C CA . ASP A 1 75 ? -2.925 6.858 -6.112 1.00 93.38 75 ASP A CA 1
ATOM 616 C C . ASP A 1 75 ? -3.014 5.489 -5.392 1.00 93.38 75 ASP A C 1
ATOM 618 O O . ASP A 1 75 ? -2.009 4.761 -5.370 1.00 93.38 75 ASP A O 1
ATOM 622 N N . PRO A 1 76 ? -4.152 5.113 -4.768 1.00 94.06 76 PRO A N 1
ATOM 623 C CA . PRO A 1 76 ? -4.236 3.880 -3.987 1.00 94.06 76 PRO A CA 1
ATOM 624 C C . PRO A 1 76 ? -4.208 2.624 -4.857 1.00 94.06 76 PRO A C 1
ATOM 626 O O . PRO A 1 76 ? -3.562 1.646 -4.477 1.00 94.06 76 PRO A O 1
ATOM 629 N N . PHE A 1 77 ? -4.840 2.652 -6.028 1.00 95.06 77 PHE A N 1
ATOM 630 C CA . PHE A 1 77 ? -4.924 1.504 -6.925 1.00 95.06 77 PHE A CA 1
ATOM 631 C C . PHE A 1 77 ? -3.596 1.261 -7.637 1.00 95.06 77 PHE A C 1
ATOM 633 O O . PHE A 1 77 ? -3.122 0.125 -7.670 1.00 95.06 77 PHE A O 1
ATOM 640 N N . ILE A 1 78 ? -2.934 2.325 -8.102 1.00 92.12 78 ILE A N 1
ATOM 641 C CA . ILE A 1 78 ? -1.582 2.234 -8.670 1.00 92.12 78 ILE A CA 1
ATOM 642 C C . ILE A 1 78 ? -0.607 1.700 -7.614 1.00 92.12 78 ILE A C 1
ATOM 644 O O . ILE A 1 78 ? 0.166 0.780 -7.884 1.00 92.12 78 ILE A O 1
ATOM 648 N N . THR A 1 79 ? -0.659 2.231 -6.387 1.00 92.50 79 THR A N 1
ATOM 649 C CA . THR A 1 79 ? 0.203 1.756 -5.292 1.00 92.50 79 THR A CA 1
ATOM 650 C C . THR A 1 79 ? -0.052 0.279 -4.990 1.00 92.50 79 THR A C 1
ATOM 652 O O . THR A 1 79 ? 0.904 -0.491 -4.869 1.00 92.50 79 THR A O 1
ATOM 655 N N . LYS A 1 80 ? -1.323 -0.131 -4.887 1.00 95.81 80 LYS A N 1
ATOM 656 C CA . LYS A 1 80 ? -1.710 -1.527 -4.660 1.00 95.81 80 LYS A CA 1
ATOM 657 C C . LYS A 1 80 ? -1.150 -2.437 -5.755 1.00 95.81 80 LYS A C 1
ATOM 659 O O . LYS A 1 80 ? -0.471 -3.409 -5.429 1.00 95.81 80 LYS A O 1
ATOM 664 N N . GLY A 1 81 ? -1.342 -2.072 -7.024 1.00 93.50 81 GLY A N 1
ATOM 665 C CA . GLY A 1 81 ? -0.822 -2.818 -8.170 1.00 93.50 81 GLY A CA 1
ATOM 666 C C . GLY A 1 81 ? 0.693 -3.016 -8.103 1.00 93.50 81 GLY A C 1
ATOM 667 O O . GLY A 1 81 ? 1.168 -4.145 -8.180 1.00 93.50 81 GLY A O 1
ATOM 668 N N . LEU A 1 82 ? 1.458 -1.948 -7.850 1.00 90.88 82 LEU A N 1
ATOM 669 C CA . LEU A 1 82 ? 2.920 -2.026 -7.728 1.00 90.88 82 LEU A CA 1
ATOM 670 C C . LEU A 1 82 ? 3.376 -2.913 -6.559 1.00 90.88 82 LEU A C 1
ATOM 672 O O . LEU A 1 82 ? 4.343 -3.666 -6.687 1.00 90.88 82 LEU A O 1
ATOM 676 N N . ILE A 1 83 ? 2.694 -2.841 -5.412 1.00 92.50 83 ILE A N 1
ATOM 677 C CA . ILE A 1 83 ? 3.012 -3.669 -4.240 1.00 92.50 83 ILE A CA 1
ATOM 678 C C . ILE A 1 83 ? 2.753 -5.147 -4.539 1.00 92.50 83 ILE A C 1
ATOM 680 O O . ILE A 1 83 ? 3.605 -5.990 -4.251 1.00 92.50 83 ILE A O 1
ATOM 684 N N . GLN A 1 84 ? 1.598 -5.471 -5.117 1.00 93.56 84 GLN A N 1
ATOM 685 C CA . GLN A 1 84 ? 1.236 -6.848 -5.448 1.00 93.56 84 GLN A CA 1
ATOM 686 C C . GLN A 1 84 ? 2.144 -7.424 -6.534 1.00 93.56 84 GLN A C 1
ATOM 688 O O . GLN A 1 84 ? 2.627 -8.548 -6.397 1.00 93.56 84 GLN A O 1
ATOM 693 N N . LEU A 1 85 ? 2.464 -6.628 -7.551 1.00 89.06 85 LEU A N 1
ATOM 694 C CA . LEU A 1 85 ? 3.386 -7.009 -8.609 1.00 89.06 85 LEU A CA 1
ATOM 695 C C . LEU A 1 85 ? 4.783 -7.304 -8.045 1.00 89.06 85 LEU A C 1
ATOM 697 O O . LEU A 1 85 ? 5.333 -8.379 -8.283 1.00 89.06 85 LEU A O 1
ATOM 701 N N . LYS A 1 86 ? 5.324 -6.413 -7.202 1.00 87.56 86 LYS A N 1
ATOM 702 C CA . LYS A 1 86 ? 6.597 -6.639 -6.496 1.00 87.56 86 LYS A CA 1
ATOM 703 C C . LYS A 1 86 ? 6.599 -7.965 -5.732 1.00 87.56 86 LYS A C 1
ATOM 705 O O . LYS A 1 86 ? 7.580 -8.706 -5.773 1.00 87.56 86 LYS A O 1
ATOM 710 N N . ARG A 1 87 ? 5.508 -8.269 -5.029 1.00 89.31 87 ARG A N 1
ATOM 711 C CA . ARG A 1 87 ? 5.369 -9.528 -4.288 1.00 89.31 87 ARG A CA 1
ATOM 712 C C . ARG A 1 87 ? 5.320 -10.743 -5.204 1.00 89.31 87 ARG A C 1
ATOM 714 O O . ARG A 1 87 ? 5.936 -11.751 -4.874 1.00 89.31 87 ARG A O 1
ATOM 721 N N . TYR A 1 88 ? 4.616 -10.647 -6.328 1.00 88.56 88 TYR A N 1
ATOM 722 C CA . TYR A 1 88 ? 4.567 -11.703 -7.332 1.00 88.56 88 TYR A CA 1
ATOM 723 C C . TYR A 1 88 ? 5.966 -12.015 -7.881 1.00 88.56 88 TYR A C 1
ATOM 725 O O . TYR A 1 88 ? 6.372 -13.176 -7.868 1.00 88.56 88 TYR A O 1
ATOM 733 N N . TYR A 1 89 ? 6.735 -10.989 -8.266 1.00 85.25 89 TYR A N 1
ATOM 734 C CA . TYR A 1 89 ? 8.118 -11.151 -8.731 1.00 85.25 89 TYR A CA 1
ATOM 735 C C . TYR A 1 89 ? 8.989 -11.872 -7.696 1.00 85.25 89 TYR A C 1
ATOM 737 O O . TYR A 1 89 ? 9.627 -12.872 -8.024 1.00 85.25 89 TYR A O 1
ATOM 745 N N . LEU A 1 90 ? 8.949 -11.428 -6.434 1.00 85.25 90 LEU A N 1
ATOM 746 C CA . LEU A 1 90 ? 9.694 -12.063 -5.340 1.00 85.25 90 LEU A CA 1
ATOM 747 C C . LEU A 1 90 ? 9.284 -13.525 -5.130 1.00 85.25 90 LEU A C 1
ATOM 749 O O . LEU A 1 90 ? 10.146 -14.387 -4.995 1.00 85.25 90 LEU A O 1
ATOM 753 N N . ALA A 1 91 ? 7.982 -13.817 -5.140 1.00 87.75 91 ALA A N 1
ATOM 754 C CA . ALA A 1 91 ? 7.468 -15.172 -4.946 1.00 87.75 91 ALA A CA 1
ATOM 755 C C . ALA A 1 91 ? 7.830 -16.127 -6.096 1.00 87.75 91 ALA A C 1
ATOM 757 O O . ALA A 1 91 ? 7.891 -17.337 -5.892 1.00 87.75 91 ALA A O 1
ATOM 758 N N . LYS A 1 92 ? 8.051 -15.598 -7.303 1.00 87.81 92 LYS A N 1
ATOM 759 C CA . LYS A 1 92 ? 8.432 -16.372 -8.492 1.00 87.81 92 LYS A CA 1
ATOM 760 C C . LYS A 1 92 ? 9.934 -16.360 -8.780 1.00 87.81 92 LYS A C 1
ATOM 762 O O . LYS A 1 92 ? 10.347 -16.973 -9.757 1.00 87.81 92 LYS A O 1
ATOM 767 N N . GLY A 1 93 ? 10.737 -15.674 -7.962 1.00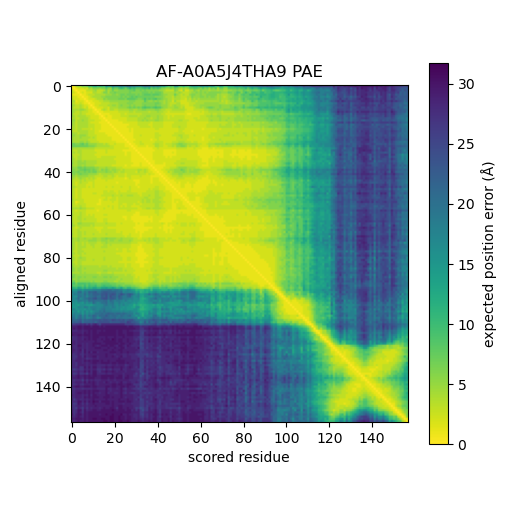 82.25 93 GLY A N 1
ATOM 768 C CA . GLY A 1 93 ? 12.173 -15.509 -8.211 1.00 82.25 93 GLY A CA 1
ATOM 769 C C . GLY A 1 93 ? 12.475 -14.771 -9.519 1.00 82.25 93 GLY A C 1
ATOM 770 O O . GLY A 1 93 ? 13.519 -14.987 -10.124 1.00 82.25 93 GLY A O 1
ATOM 771 N N . LEU A 1 94 ? 11.544 -13.939 -9.987 1.00 77.31 94 LEU A N 1
ATOM 772 C CA . LEU A 1 94 ? 11.678 -13.206 -11.239 1.00 77.31 94 LEU A CA 1
ATOM 773 C C . LEU A 1 94 ? 12.445 -11.890 -11.009 1.00 77.31 94 LEU A C 1
ATOM 775 O O . LEU A 1 94 ? 12.291 -11.272 -9.948 1.00 77.31 94 LEU A O 1
ATOM 779 N N . PRO A 1 95 ? 13.229 -11.418 -11.997 1.00 73.44 95 PRO A N 1
ATOM 780 C CA . PRO A 1 95 ? 13.880 -10.116 -11.915 1.00 73.44 95 PRO A CA 1
ATOM 781 C C . PRO A 1 95 ? 12.818 -9.018 -11.774 1.00 73.44 95 PRO A C 1
ATOM 783 O O . PRO A 1 95 ? 11.856 -8.960 -12.538 1.00 73.44 95 PRO A O 1
ATOM 786 N N . MET A 1 96 ? 12.972 -8.175 -10.755 1.00 64.94 96 MET A N 1
ATOM 787 C CA . MET A 1 96 ? 12.012 -7.122 -10.432 1.00 64.94 96 MET A CA 1
ATOM 788 C C . MET A 1 96 ? 12.235 -5.899 -11.333 1.00 64.94 96 MET A C 1
ATOM 790 O O . MET A 1 96 ? 13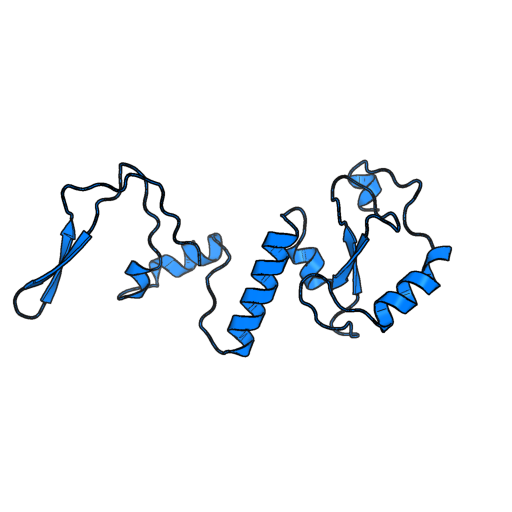.387 -5.492 -11.497 1.00 64.94 96 MET A O 1
ATOM 794 N N . PRO A 1 97 ? 11.175 -5.264 -11.866 1.00 61.41 97 PRO A N 1
ATOM 795 C CA . PRO A 1 97 ? 11.318 -3.987 -12.554 1.00 61.41 97 PRO A CA 1
ATOM 796 C C . PRO A 1 97 ? 11.832 -2.909 -11.588 1.00 61.41 97 PRO A C 1
ATOM 798 O O . PRO A 1 97 ? 11.447 -2.856 -10.415 1.00 61.41 97 PRO A O 1
ATOM 801 N N . LEU A 1 98 ? 12.722 -2.042 -12.074 1.00 64.06 98 LEU A N 1
ATOM 802 C CA . LEU A 1 98 ? 13.224 -0.896 -11.317 1.00 64.06 98 LEU A CA 1
ATOM 803 C C . LEU A 1 98 ? 12.093 0.127 -11.149 1.00 64.06 98 LEU A C 1
ATOM 805 O O . LEU A 1 98 ? 11.822 0.925 -12.035 1.00 64.06 98 LEU A O 1
ATOM 809 N N . THR A 1 99 ? 11.415 0.095 -10.000 1.00 62.03 99 THR A N 1
ATOM 810 C CA . THR A 1 99 ? 10.264 0.979 -9.716 1.00 62.03 99 THR A CA 1
ATOM 811 C C . THR A 1 99 ? 10.644 2.388 -9.246 1.00 62.03 99 THR A C 1
ATOM 813 O O . THR A 1 99 ? 9.762 3.179 -8.917 1.00 62.03 99 THR A O 1
ATOM 816 N N . ASP A 1 100 ? 11.939 2.665 -9.111 1.00 64.25 100 ASP A N 1
ATOM 817 C CA . ASP A 1 100 ? 12.483 3.918 -8.589 1.00 64.25 100 ASP A CA 1
ATOM 818 C C . ASP A 1 100 ? 13.379 4.563 -9.650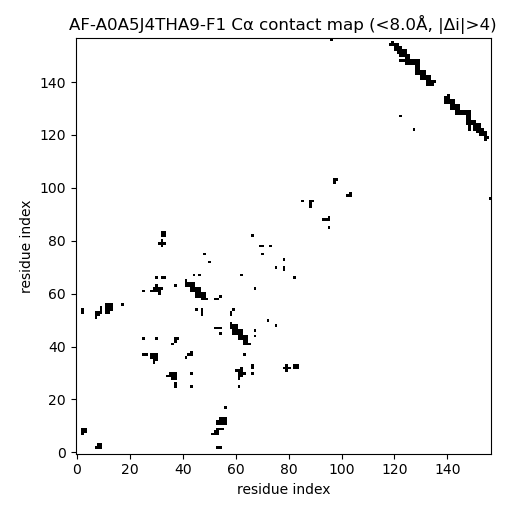 1.00 64.25 100 ASP A C 1
ATOM 820 O O . ASP A 1 100 ? 14.355 3.955 -10.091 1.00 64.25 100 ASP A O 1
ATOM 824 N N . GLU A 1 101 ? 13.009 5.770 -10.073 1.00 59.28 101 GLU A N 1
ATOM 825 C CA . GLU A 1 101 ? 13.632 6.485 -11.192 1.00 59.28 101 GLU A CA 1
ATOM 826 C C . GLU A 1 101 ? 15.085 6.865 -10.885 1.00 59.28 101 GLU A C 1
ATOM 828 O O . GLU A 1 101 ? 15.976 6.625 -11.698 1.00 59.28 101 GLU A O 1
ATOM 833 N N . ASP A 1 102 ? 15.363 7.337 -9.670 1.00 68.31 102 ASP A N 1
ATOM 834 C CA . ASP A 1 102 ? 16.722 7.666 -9.235 1.00 68.31 102 ASP A CA 1
ATOM 835 C C . ASP A 1 102 ? 17.625 6.430 -9.212 1.00 68.31 102 ASP A C 1
ATOM 837 O O . ASP A 1 102 ? 18.768 6.462 -9.675 1.00 68.31 102 ASP A O 1
ATOM 841 N N . THR A 1 103 ? 17.123 5.315 -8.675 1.00 66.19 103 THR A N 1
ATOM 842 C CA . THR A 1 103 ? 17.839 4.035 -8.679 1.00 66.19 103 THR A CA 1
ATOM 843 C C . THR A 1 103 ? 18.062 3.550 -10.106 1.00 66.19 103 THR A C 1
ATOM 845 O O . THR A 1 103 ? 19.156 3.089 -10.427 1.00 66.19 103 THR A O 1
ATOM 848 N N . TYR A 1 104 ? 17.075 3.713 -10.989 1.00 66.31 104 TYR A N 1
ATOM 849 C CA . TYR A 1 104 ? 17.234 3.416 -12.407 1.00 66.31 104 TYR A CA 1
ATOM 850 C C . TYR A 1 104 ? 18.358 4.242 -13.039 1.00 66.31 104 TYR A C 1
ATOM 852 O O . TYR A 1 104 ? 19.272 3.664 -13.625 1.00 66.31 104 TYR A O 1
ATOM 860 N N . HIS A 1 105 ? 18.361 5.564 -12.865 1.00 68.12 105 HIS A N 1
ATOM 861 C CA . HIS A 1 105 ? 19.399 6.432 -13.424 1.00 68.12 105 HIS A CA 1
ATOM 862 C C . HIS A 1 105 ? 20.795 6.148 -12.866 1.00 68.12 105 HIS A C 1
ATOM 864 O O . HIS A 1 105 ? 21.773 6.298 -13.594 1.00 68.12 105 HIS A O 1
ATOM 870 N N . LYS A 1 106 ? 20.903 5.690 -11.615 1.00 76.19 106 LYS A N 1
ATOM 871 C CA . LYS A 1 106 ? 22.180 5.275 -11.007 1.00 76.19 106 LYS A CA 1
ATOM 872 C C . LYS A 1 106 ? 22.686 3.936 -11.538 1.00 76.19 106 LYS A C 1
ATOM 874 O O . LYS A 1 106 ? 23.890 3.754 -11.690 1.00 76.19 106 LYS A O 1
ATOM 879 N N . LEU A 1 107 ? 21.784 2.992 -11.799 1.00 68.19 107 LEU A N 1
ATOM 880 C CA . LEU A 1 107 ? 22.146 1.659 -12.282 1.00 68.19 107 LEU A CA 1
ATOM 881 C C . LEU A 1 107 ? 22.367 1.637 -13.799 1.00 68.19 107 LEU A C 1
ATOM 883 O O . LEU A 1 107 ? 23.235 0.905 -14.267 1.00 68.19 107 LEU A O 1
ATOM 887 N N . ARG A 1 108 ? 21.645 2.476 -14.555 1.00 68.06 108 ARG A N 1
ATOM 888 C CA . ARG A 1 108 ? 21.670 2.546 -16.026 1.00 68.06 108 ARG A CA 1
ATOM 889 C C . ARG A 1 108 ? 23.079 2.607 -16.637 1.00 68.06 108 ARG A C 1
ATOM 891 O O . ARG A 1 108 ? 23.301 1.847 -17.574 1.00 68.06 108 ARG A O 1
ATOM 898 N N . PRO A 1 109 ? 24.033 3.434 -16.159 1.00 69.31 109 PRO A N 1
ATOM 899 C CA . PRO A 1 109 ? 25.372 3.509 -16.749 1.00 69.31 109 PRO A CA 1
ATOM 900 C C . PRO A 1 109 ? 26.144 2.184 -16.705 1.00 69.31 109 PRO A C 1
ATOM 902 O O . PRO A 1 109 ? 27.044 1.982 -17.511 1.00 69.31 109 PRO A O 1
ATOM 905 N N . ASN A 1 110 ? 25.784 1.288 -15.779 1.00 63.69 110 ASN A N 1
ATOM 906 C CA . ASN A 1 110 ? 26.432 -0.008 -15.574 1.00 63.69 110 ASN A CA 1
ATOM 907 C C . ASN A 1 110 ? 25.656 -1.179 -16.208 1.00 63.69 110 ASN A C 1
ATOM 909 O O . ASN A 1 110 ? 26.087 -2.326 -16.105 1.00 63.69 110 ASN A O 1
ATOM 913 N N . ILE A 1 111 ? 24.507 -0.918 -16.843 1.00 64.50 111 ILE A N 1
ATOM 914 C CA . ILE A 1 111 ? 23.752 -1.924 -17.599 1.00 64.50 111 ILE A CA 1
ATOM 915 C C . ILE A 1 111 ? 24.295 -1.932 -19.033 1.00 64.50 111 ILE A C 1
ATOM 917 O O . ILE A 1 111 ? 23.847 -1.170 -19.890 1.00 64.50 111 ILE A O 1
ATOM 921 N N . THR A 1 112 ? 25.276 -2.795 -19.300 1.00 47.97 112 THR A N 1
ATOM 922 C CA . THR A 1 112 ? 25.926 -2.911 -20.615 1.00 47.97 112 THR A CA 1
ATOM 923 C C . THR A 1 112 ? 25.476 -4.186 -21.346 1.00 47.97 112 THR A C 1
ATOM 925 O O . THR A 1 112 ? 25.980 -5.271 -21.076 1.00 47.97 112 THR A O 1
ATOM 928 N N . GLY A 1 113 ? 24.556 -4.050 -22.316 1.00 46.56 113 GLY A N 1
ATOM 929 C CA . GLY A 1 113 ? 24.379 -4.997 -23.435 1.00 46.56 113 GLY A CA 1
ATOM 930 C C . GLY A 1 113 ? 23.085 -5.838 -23.507 1.00 46.56 113 GLY A C 1
ATOM 931 O O . GLY A 1 113 ? 22.558 -6.313 -22.506 1.00 46.56 113 GLY A O 1
ATOM 932 N N . GLY A 1 114 ? 22.619 -6.084 -24.745 1.00 61.31 114 GLY A N 1
ATOM 933 C CA . GLY A 1 114 ? 21.670 -7.153 -25.119 1.00 61.31 114 GLY A CA 1
ATOM 934 C C . GLY A 1 114 ? 20.167 -6.814 -25.139 1.00 61.31 114 GLY A C 1
ATOM 935 O O . GLY A 1 114 ? 19.771 -5.657 -25.023 1.00 61.31 114 GLY A O 1
ATOM 936 N N . LEU A 1 115 ? 19.324 -7.852 -25.292 1.00 45.44 115 LEU A N 1
ATOM 937 C CA . LEU A 1 115 ? 17.842 -7.837 -25.384 1.00 45.44 115 LEU A CA 1
ATOM 938 C C . LEU A 1 115 ? 17.129 -6.910 -24.376 1.00 45.44 115 LEU A C 1
ATOM 940 O O . LEU A 1 115 ? 16.060 -6.386 -24.682 1.00 45.44 115 LEU A O 1
ATOM 944 N N . ALA A 1 116 ? 17.733 -6.648 -23.214 1.00 47.91 116 ALA A N 1
ATOM 945 C CA . ALA A 1 116 ? 17.246 -5.689 -22.222 1.00 47.91 116 ALA A CA 1
ATOM 946 C C . ALA A 1 116 ? 17.090 -4.257 -22.787 1.00 47.91 116 ALA A C 1
ATOM 948 O O . ALA A 1 116 ? 16.131 -3.564 -22.456 1.00 47.91 116 ALA A O 1
ATOM 949 N N . ASN A 1 117 ? 17.941 -3.833 -23.731 1.00 47.84 117 ASN A N 1
ATOM 950 C CA . ASN A 1 117 ? 17.810 -2.536 -24.409 1.00 47.84 117 ASN A CA 1
ATOM 951 C C . ASN A 1 117 ? 16.601 -2.453 -25.354 1.00 47.84 117 ASN A C 1
ATOM 953 O O . ASN A 1 117 ? 16.241 -1.358 -25.773 1.00 47.84 117 ASN A O 1
ATOM 957 N N . ALA A 1 118 ? 15.977 -3.567 -25.748 1.00 49.28 118 ALA A N 1
ATOM 958 C CA . ALA A 1 118 ? 14.759 -3.538 -26.564 1.00 49.28 118 ALA A CA 1
ATOM 959 C C . ALA A 1 118 ? 13.502 -3.282 -25.715 1.00 49.28 118 ALA A C 1
ATOM 961 O O . ALA A 1 118 ? 12.605 -2.573 -26.163 1.00 49.28 118 ALA A O 1
ATOM 962 N N . PHE A 1 119 ? 13.467 -3.795 -24.481 1.00 46.38 119 PHE A N 1
ATOM 963 C CA . PHE A 1 119 ? 12.305 -3.712 -23.587 1.00 46.38 119 PHE A CA 1
ATOM 964 C C . PHE A 1 119 ? 12.310 -2.497 -22.639 1.00 46.38 119 PHE A C 1
ATOM 966 O O . PHE A 1 119 ? 11.286 -2.209 -22.029 1.00 46.38 119 PHE A O 1
ATOM 973 N N . HIS A 1 120 ? 13.420 -1.753 -22.543 1.00 51.09 120 HIS A N 1
ATOM 974 C CA . HIS A 1 120 ? 13.574 -0.580 -21.662 1.00 51.09 120 HIS A CA 1
ATOM 975 C C . HIS A 1 120 ? 13.716 0.756 -22.413 1.00 51.09 120 HIS A C 1
ATOM 977 O O . HIS A 1 120 ? 14.366 1.685 -21.931 1.00 51.09 120 HIS A O 1
ATOM 983 N N . ARG A 1 121 ? 13.146 0.874 -23.620 1.00 56.38 121 ARG A N 1
ATOM 984 C CA . ARG A 1 121 ? 13.282 2.098 -24.425 1.00 56.38 121 ARG A CA 1
ATOM 985 C C . ARG A 1 121 ? 12.309 3.177 -23.965 1.00 56.38 121 ARG A C 1
ATOM 987 O O . ARG A 1 121 ? 11.095 2.986 -23.985 1.00 56.38 121 ARG A O 1
ATOM 994 N N . PHE A 1 122 ? 12.871 4.323 -23.601 1.00 58.66 122 PHE A N 1
ATOM 995 C CA . PHE A 1 122 ? 12.171 5.597 -23.578 1.00 58.66 122 PHE A CA 1
ATOM 996 C C . PHE A 1 122 ? 12.239 6.173 -24.992 1.00 58.66 122 PHE A C 1
ATOM 998 O O . PHE A 1 122 ? 13.321 6.534 -25.448 1.00 58.66 122 PHE A O 1
ATOM 1005 N N . ASN A 1 123 ? 11.108 6.185 -25.695 1.00 68.12 123 ASN A N 1
ATOM 1006 C CA . ASN A 1 123 ? 11.027 6.759 -27.034 1.00 68.12 123 ASN A CA 1
ATOM 1007 C C . ASN A 1 123 ? 10.352 8.126 -26.950 1.00 68.12 123 ASN A C 1
ATOM 1009 O O . ASN A 1 123 ? 9.213 8.218 -26.481 1.00 68.12 123 ASN A O 1
ATOM 1013 N N . VAL A 1 124 ? 11.047 9.154 -27.429 1.00 68.25 124 VAL A N 1
ATOM 1014 C CA . VAL A 1 124 ? 10.528 10.518 -27.536 1.00 68.25 124 VAL A CA 1
ATOM 1015 C C . VAL A 1 124 ? 9.940 10.720 -28.925 1.00 68.25 124 VAL A C 1
ATOM 1017 O O . VAL A 1 124 ? 10.557 10.382 -29.941 1.00 68.25 124 VAL A O 1
ATOM 1020 N N . LYS A 1 125 ? 8.720 11.248 -28.947 1.00 74.56 125 LYS A N 1
ATOM 1021 C CA . LYS A 1 125 ? 7.977 11.596 -30.147 1.00 74.56 125 LYS A CA 1
ATOM 1022 C C . LYS A 1 125 ? 8.785 12.580 -30.994 1.00 74.56 125 LYS A C 1
ATOM 1024 O O . LYS A 1 125 ? 9.329 13.536 -30.458 1.00 74.56 125 LYS A O 1
ATOM 1029 N N . ASP A 1 126 ? 8.819 12.337 -32.299 1.00 78.12 126 ASP A N 1
ATOM 1030 C CA . ASP A 1 126 ? 9.479 13.163 -33.320 1.00 78.12 126 ASP A CA 1
ATOM 1031 C C . ASP A 1 126 ? 11.016 13.273 -33.176 1.00 78.12 126 ASP A C 1
ATOM 1033 O O . ASP A 1 126 ? 11.665 13.881 -34.021 1.00 78.12 126 ASP A O 1
ATOM 1037 N N . GLU A 1 127 ? 11.614 12.633 -32.164 1.00 77.38 127 GLU A N 1
ATOM 1038 C CA . GLU A 1 127 ? 13.066 12.615 -31.929 1.00 77.38 127 GLU A CA 1
ATOM 1039 C C . GLU A 1 127 ? 13.675 11.215 -32.091 1.00 77.38 127 GLU A C 1
ATOM 1041 O O . GLU A 1 127 ? 14.792 11.062 -32.579 1.00 77.38 127 GLU A O 1
ATOM 1046 N N . THR A 1 128 ? 12.970 10.164 -31.659 1.00 75.69 128 THR A N 1
ATOM 1047 C CA . THR A 1 128 ? 13.522 8.801 -31.664 1.00 75.69 128 THR A CA 1
ATOM 1048 C C . THR A 1 128 ? 13.225 8.078 -32.977 1.00 75.69 128 THR A C 1
ATOM 1050 O O . THR A 1 128 ? 12.061 7.876 -33.327 1.00 75.69 128 THR A O 1
ATOM 1053 N N . HIS A 1 129 ? 14.270 7.621 -33.672 1.00 77.75 129 HIS A N 1
ATOM 1054 C CA . HIS A 1 129 ? 14.156 6.830 -34.899 1.00 77.75 129 HIS A CA 1
ATOM 1055 C C . HIS A 1 129 ? 13.871 5.344 -34.630 1.00 77.75 129 HIS A C 1
ATOM 1057 O O . HIS A 1 129 ? 14.362 4.736 -33.669 1.00 77.75 129 HIS A O 1
ATOM 1063 N N . ILE A 1 130 ? 13.070 4.734 -35.507 1.00 75.06 130 ILE A N 1
ATOM 1064 C CA . ILE A 1 130 ? 12.791 3.298 -35.465 1.00 75.06 130 ILE A CA 1
ATOM 1065 C C . ILE A 1 130 ? 14.013 2.546 -35.987 1.00 75.06 130 ILE A C 1
ATOM 1067 O O . ILE A 1 130 ? 14.405 2.693 -37.140 1.00 75.06 130 ILE A O 1
ATOM 1071 N N . ASN A 1 131 ? 14.576 1.683 -35.145 1.00 76.31 131 ASN A N 1
ATOM 1072 C CA . ASN A 1 131 ? 15.755 0.889 -35.473 1.00 76.31 131 ASN A CA 1
ATOM 1073 C C . ASN A 1 131 ? 15.395 -0.511 -35.984 1.00 76.31 131 ASN A C 1
ATOM 1075 O O . ASN A 1 131 ? 14.490 -1.162 -35.453 1.00 76.31 131 ASN A O 1
ATOM 1079 N N . LYS A 1 132 ? 16.177 -1.020 -36.939 1.00 74.06 132 LYS A N 1
ATOM 1080 C CA . LYS A 1 132 ? 16.203 -2.439 -37.324 1.00 74.06 132 LYS A CA 1
ATOM 1081 C C . LYS A 1 132 ? 17.590 -3.035 -37.116 1.00 74.06 132 LYS A C 1
ATOM 1083 O O . LYS A 1 132 ? 18.599 -2.339 -37.125 1.00 74.06 132 LYS A O 1
ATOM 1088 N N . LEU A 1 133 ? 17.619 -4.353 -36.935 1.00 78.94 133 LEU A N 1
ATOM 1089 C CA . LEU A 1 133 ? 18.848 -5.134 -36.875 1.00 78.94 133 LEU A CA 1
ATOM 1090 C C . LEU A 1 133 ? 19.026 -5.881 -38.196 1.00 78.94 133 LEU A C 1
ATOM 1092 O O . LEU A 1 133 ? 18.076 -6.489 -38.692 1.00 78.94 133 LEU A O 1
ATOM 1096 N N . LYS A 1 134 ? 20.241 -5.864 -38.741 1.00 80.88 134 LYS A N 1
ATOM 1097 C CA . LYS A 1 134 ? 20.654 -6.724 -39.856 1.00 80.88 134 LYS A CA 1
ATOM 1098 C C . LYS A 1 134 ? 21.908 -7.502 -39.481 1.00 80.88 134 LYS A C 1
ATOM 1100 O O . LYS A 1 134 ? 22.716 -7.037 -38.678 1.00 80.88 134 LYS A O 1
ATOM 1105 N N . LEU A 1 135 ? 22.053 -8.689 -40.057 1.00 80.06 135 LEU A N 1
ATOM 1106 C CA . LEU A 1 135 ? 23.278 -9.470 -39.955 1.00 80.06 135 LEU A CA 1
ATOM 1107 C C . LEU A 1 135 ? 24.203 -9.066 -41.106 1.00 80.06 135 LEU A C 1
ATOM 1109 O O . LEU A 1 135 ? 23.829 -9.202 -42.270 1.00 80.06 135 LEU A O 1
ATOM 1113 N N . GLU A 1 136 ? 25.394 -8.577 -40.781 1.00 87.12 136 GLU A N 1
ATOM 1114 C CA . GLU A 1 136 ? 26.449 -8.271 -41.746 1.00 87.12 136 GLU A CA 1
ATOM 1115 C C . GLU A 1 136 ? 27.689 -9.098 -41.410 1.00 87.12 136 GLU A C 1
ATOM 1117 O O . GLU A 1 136 ? 28.385 -8.866 -40.419 1.00 87.12 136 GLU A O 1
ATOM 1122 N N . GLY A 1 137 ? 27.941 -10.126 -42.225 1.00 88.81 137 GLY A N 1
ATOM 1123 C CA . GLY A 1 137 ? 28.982 -11.112 -41.951 1.00 88.81 137 GLY A CA 1
ATOM 1124 C C . GLY A 1 137 ? 28.707 -11.866 -40.646 1.00 88.81 137 GLY A C 1
ATOM 1125 O O . GLY A 1 137 ? 27.706 -12.569 -40.534 1.00 88.81 137 GLY A O 1
ATOM 1126 N N . GLN A 1 138 ? 29.604 -11.718 -39.667 1.00 84.62 138 GLN A N 1
ATOM 1127 C CA . GLN A 1 138 ? 29.473 -12.319 -38.331 1.00 84.62 138 GLN A CA 1
ATOM 1128 C C . GLN A 1 138 ? 28.921 -11.348 -37.271 1.00 84.62 138 GLN A C 1
ATOM 1130 O O . GLN A 1 138 ? 28.823 -11.716 -36.102 1.00 84.62 138 GLN A O 1
ATOM 1135 N N . TYR A 1 139 ? 28.555 -10.120 -37.651 1.00 67.94 139 TYR A N 1
ATOM 1136 C CA . TYR A 1 139 ? 28.115 -9.084 -36.717 1.00 67.94 139 TYR A CA 1
ATOM 1137 C C . TYR A 1 139 ? 26.636 -8.743 -36.900 1.00 67.94 139 TYR A C 1
ATOM 1139 O O . TYR A 1 139 ? 26.113 -8.729 -38.014 1.00 67.94 139 TYR A O 1
ATOM 1147 N N . VAL A 1 140 ? 25.962 -8.420 -35.794 1.00 71.12 140 VAL A N 1
ATOM 1148 C CA . VAL A 1 140 ? 24.615 -7.837 -35.812 1.00 71.12 140 VAL A CA 1
ATOM 1149 C C . VAL A 1 140 ? 24.752 -6.322 -35.722 1.00 71.12 140 VAL A C 1
ATOM 1151 O O . VAL A 1 140 ? 25.264 -5.804 -34.731 1.00 71.12 140 VAL A O 1
ATOM 1154 N N . VAL A 1 141 ? 24.286 -5.617 -36.749 1.00 77.50 141 VAL A N 1
ATOM 1155 C CA . VAL A 1 141 ? 24.379 -4.157 -36.867 1.00 77.50 141 VAL A CA 1
ATOM 1156 C C . VAL A 1 141 ? 22.986 -3.549 -36.709 1.00 77.50 141 VAL A C 1
ATOM 1158 O O . VAL A 1 141 ? 22.039 -3.969 -37.380 1.00 77.50 141 VAL A O 1
ATOM 1161 N N . SER A 1 142 ? 22.859 -2.562 -35.817 1.00 78.25 142 SER A N 1
ATOM 1162 C CA . SER A 1 142 ? 21.653 -1.732 -35.686 1.00 78.25 142 SER A CA 1
ATOM 1163 C C . SER A 1 142 ? 21.739 -0.545 -36.631 1.00 78.25 142 SER A C 1
ATOM 1165 O O . SER A 1 142 ? 22.787 0.092 -36.707 1.00 78.25 142 SER A O 1
ATOM 1167 N N . TYR A 1 143 ? 20.648 -0.241 -37.324 1.00 80.62 143 TYR A N 1
ATOM 1168 C CA . TYR A 1 143 ? 20.540 0.934 -38.181 1.00 80.62 143 TYR A CA 1
ATOM 1169 C C . TYR A 1 143 ? 19.166 1.589 -38.036 1.00 80.62 143 TYR A C 1
ATOM 1171 O O . TYR A 1 143 ? 18.151 0.904 -37.857 1.00 80.62 143 TYR A O 1
ATOM 1179 N N . ASP A 1 144 ? 19.154 2.916 -38.127 1.00 83.06 144 ASP A N 1
ATOM 1180 C CA . ASP A 1 144 ? 17.943 3.725 -38.092 1.00 83.06 144 ASP A CA 1
ATOM 1181 C C . ASP A 1 144 ? 17.205 3.662 -39.433 1.00 83.06 144 ASP A C 1
ATOM 1183 O O . ASP A 1 144 ? 17.809 3.598 -40.506 1.00 83.06 144 ASP A O 1
ATOM 1187 N N . LEU A 1 145 ? 15.878 3.669 -39.365 1.00 79.69 145 LEU A N 1
ATOM 1188 C CA . LEU A 1 145 ? 15.007 3.925 -40.503 1.00 79.69 145 LEU A CA 1
ATOM 1189 C C . LEU A 1 145 ? 14.627 5.410 -40.533 1.00 79.69 145 LEU A C 1
ATOM 1191 O O . LEU A 1 145 ? 14.625 6.091 -39.506 1.00 79.69 145 LEU A O 1
ATOM 1195 N N . ASP A 1 146 ? 14.170 5.876 -41.693 1.00 85.19 146 ASP A N 1
ATOM 1196 C CA . ASP A 1 146 ? 13.645 7.240 -41.867 1.00 85.19 146 ASP A CA 1
ATOM 1197 C C . ASP A 1 146 ? 12.337 7.487 -41.090 1.00 85.19 146 ASP A C 1
ATOM 1199 O O . ASP A 1 146 ? 11.820 8.601 -41.038 1.00 85.19 146 ASP A O 1
ATOM 1203 N N . TYR A 1 147 ? 11.778 6.440 -40.477 1.00 80.31 147 TYR A N 1
ATOM 1204 C CA . TYR A 1 147 ? 10.582 6.525 -39.655 1.00 80.31 147 TYR A CA 1
ATOM 1205 C C . TYR A 1 147 ? 10.935 6.935 -38.226 1.00 80.31 147 TYR A C 1
ATOM 1207 O O . TYR A 1 147 ? 11.705 6.258 -37.540 1.00 80.31 147 TYR A O 1
ATOM 1215 N N . VAL A 1 148 ? 10.298 8.005 -37.761 1.00 80.81 148 VAL A N 1
ATOM 1216 C CA . VAL A 1 148 ? 10.386 8.492 -36.382 1.00 80.81 148 VAL A CA 1
ATOM 1217 C C . VAL A 1 148 ? 9.170 8.063 -35.569 1.00 80.81 148 VAL A C 1
ATOM 1219 O O . VAL A 1 148 ? 8.067 7.877 -36.091 1.00 80.81 148 VAL A O 1
ATOM 1222 N N . MET A 1 149 ? 9.372 7.880 -34.269 1.00 74.06 149 MET A N 1
ATOM 1223 C CA . MET A 1 149 ? 8.308 7.539 -33.335 1.00 74.06 149 MET A CA 1
ATOM 1224 C C . MET A 1 149 ? 7.287 8.675 -33.271 1.00 74.06 149 MET A C 1
ATOM 1226 O O . MET A 1 149 ? 7.612 9.803 -32.925 1.00 74.06 149 MET A O 1
ATOM 1230 N N . THR A 1 150 ? 6.026 8.371 -33.570 1.00 72.62 150 THR A N 1
ATOM 1231 C CA . THR A 1 150 ? 4.942 9.370 -33.616 1.00 72.62 150 THR A CA 1
ATOM 1232 C C . THR A 1 150 ? 4.276 9.610 -32.263 1.00 72.62 150 THR A C 1
ATOM 1234 O O . THR A 1 150 ? 3.457 10.516 -32.114 1.00 72.62 150 THR A O 1
ATOM 1237 N N . HIS A 1 151 ? 4.611 8.795 -31.265 1.00 61.28 151 HIS A N 1
ATOM 1238 C CA . HIS A 1 151 ? 4.054 8.851 -29.923 1.00 61.28 151 HIS A CA 1
ATOM 1239 C C . HIS A 1 151 ? 5.168 8.635 -28.908 1.00 61.28 151 HIS A C 1
ATOM 1241 O O . HIS A 1 151 ? 6.059 7.811 -29.128 1.00 61.28 151 HIS A O 1
ATOM 1247 N N . ASN A 1 152 ? 5.078 9.335 -27.777 1.00 58.34 152 ASN A N 1
ATOM 1248 C CA . ASN A 1 152 ? 5.933 9.039 -26.639 1.00 58.34 152 ASN A CA 1
ATOM 1249 C C . ASN A 1 152 ? 5.591 7.636 -26.156 1.00 58.34 152 ASN A C 1
ATOM 1251 O O . ASN A 1 152 ? 4.470 7.381 -25.709 1.00 58.34 152 ASN A O 1
ATOM 1255 N N . LEU A 1 153 ? 6.551 6.726 -26.271 1.00 48.53 153 LEU A N 1
ATOM 1256 C CA . LEU A 1 153 ? 6.362 5.350 -25.854 1.00 48.53 153 LEU A CA 1
ATOM 1257 C C . LEU A 1 153 ? 7.168 5.133 -24.585 1.00 48.53 153 LEU A C 1
ATOM 1259 O O . LEU A 1 153 ? 8.389 4.979 -24.603 1.00 48.53 153 LEU A O 1
ATOM 1263 N N . TYR A 1 154 ? 6.439 5.152 -23.477 1.00 51.25 154 TYR A N 1
ATOM 1264 C CA . TYR A 1 154 ? 6.931 4.754 -22.174 1.00 51.25 154 TYR A CA 1
ATOM 1265 C C . TYR A 1 154 ? 6.702 3.249 -22.068 1.00 51.25 154 TYR A C 1
ATOM 1267 O O . TYR A 1 154 ? 5.608 2.808 -21.713 1.00 51.25 154 TYR A O 1
ATOM 1275 N N . ALA A 1 155 ? 7.709 2.444 -22.408 1.00 41.81 155 ALA A N 1
ATOM 1276 C CA . ALA A 1 155 ? 7.691 1.030 -22.052 1.00 41.81 155 ALA A CA 1
ATOM 1277 C C . ALA A 1 155 ? 7.886 0.926 -20.530 1.00 41.81 155 ALA A C 1
ATOM 1279 O O . ALA A 1 155 ? 8.996 0.805 -20.017 1.00 41.81 155 ALA A O 1
ATOM 1280 N N . ARG A 1 156 ? 6.777 1.085 -19.807 1.00 36.72 156 ARG A N 1
ATOM 1281 C CA . ARG A 1 156 ? 6.678 0.929 -18.361 1.00 36.72 156 ARG A CA 1
ATOM 1282 C C . ARG A 1 156 ? 6.441 -0.556 -18.100 1.00 36.72 156 ARG A C 1
ATOM 1284 O O . ARG A 1 156 ? 5.367 -1.060 -18.420 1.00 36.72 156 ARG A O 1
ATOM 1291 N N . LEU A 1 157 ? 7.447 -1.245 -17.572 1.00 39.59 157 LEU A N 1
ATOM 1292 C CA . LEU A 1 157 ? 7.225 -2.478 -16.818 1.00 39.59 157 LEU A CA 1
ATOM 1293 C C . LEU A 1 157 ? 7.117 -2.111 -15.339 1.00 39.59 157 LEU A C 1
ATOM 1295 O O . LEU A 1 157 ? 8.017 -1.387 -14.858 1.00 39.59 157 LEU A O 1
#

Secondary structure (DSSP, 8-state):
-HHHHTT---TTB--GGGHHHHHHHHHH-B-TTT-PBPBTTB-EEEEESSTTS--BTTSEEEEEHHHHHHHTTS-HHHHHHHHHHHHHHHHHTPPPP---HHHHHHHGGG--SSTHHHHS-EEPTTTPEEEEEEEETTEEEEEEEEEEPSS-EE---

Foldseek 3Di:
DVCVVVVADPPQADDPVCVVVVVVCLQVHAAPQARHRDDPVFHWDWAACDPNHHRHPVGTDIHTPVLNVQPPPHDRVVSSVLNNQQVVCVVVVHDRPPPDPVVCVVCVVVPDDDPVCVLQDFFDAPPAFDWDWDDDPPDIDIDGDPDHHHDGDGSDD

Radius of gyration: 23.14 Å; Cα contacts (8 Å, |Δi|>4): 187; chains: 1; bounding box: 46×38×64 Å

Mean predicted aligned error: 13.34 Å